Protein AF-A0A939YAP3-F1 (afdb_monomer)

Secondary structure (DSSP, 8-state):
-HHHHHS-EEEE-S---GGGEEE-SS-EEE--GGG-EEEETTHHHHHHHHT---SSSSSS---HHHHHHHHHHHIIIIIGGGT--HHHHHHHHHHHHHHHHHHHHHHHHH-GGG--STHHHHHHHHHHHHHHHT--

Radius of gyration: 15.19 Å; Cα contacts (8 Å, |Δi|>4): 149; chains: 1; bounding box: 38×30×36 Å

Solvent-accessible surface area (backbone atoms only — not comparable to full-atom values): 7744 Å² total; per-residue (Å²): 116,68,65,69,75,69,48,67,67,34,87,34,45,63,57,39,43,62,76,33,46,49,69,80,90,85,53,79,44,83,53,72,63,85,60,42,41,80,36,41,66,56,54,31,60,23,47,40,53,61,63,37,77,43,72,84,90,54,88,26,62,41,51,71,67,53,45,53,47,52,53,52,49,49,36,64,76,45,41,47,80,70,72,48,52,69,67,58,52,53,54,54,40,50,56,46,29,38,48,51,25,47,50,50,34,50,49,28,69,76,39,58,95,74,44,83,68,56,40,62,56,30,45,55,49,29,53,54,48,52,54,58,67,72,78,112

Nearest PDB structures (foldseek):
  2pul-assembly1_A  TM=5.897E-01  e=2.143E-02  Bacillus subtilis
  2pul-assembly1_B  TM=4.852E-01  e=1.912E-02  Bacillus subtilis
  2olc-assembly1_A  TM=4.900E-01  e=2.401E-02  Bacillus subtilis
  2pu8-assembly1_B  TM=4.894E-01  e=3.784E-02  Bacillus subtilis
  2pu8-assembly1_A  TM=4.871E-01  e=5.966E-02  Bacillus subtilis

Structure (mmCIF, N/CA/C/O backbone):
data_AF-A0A939YAP3-F1
#
_entry.id   AF-A0A939YAP3-F1
#
loop_
_atom_site.group_PDB
_atom_site.id
_atom_site.type_symbol
_atom_site.label_atom_id
_atom_site.label_alt_id
_atom_site.label_comp_id
_atom_site.label_asym_id
_atom_site.label_entity_id
_atom_site.label_seq_id
_atom_site.pdbx_PDB_ins_code
_atom_site.Cartn_x
_atom_site.Cartn_y
_atom_site.Cartn_z
_atom_site.occupancy
_atom_site.B_iso_or_equiv
_atom_site.auth_seq_id
_atom_site.auth_comp_id
_atom_site.auth_asym_id
_atom_site.auth_atom_id
_atom_site.pdbx_PDB_model_num
ATOM 1 N N . MET A 1 1 ? 6.814 -3.208 13.058 1.00 57.28 1 MET A N 1
ATOM 2 C CA . MET A 1 1 ? 6.063 -4.485 13.150 1.00 57.28 1 MET A CA 1
ATOM 3 C C . MET A 1 1 ? 4.871 -4.449 14.121 1.00 57.28 1 MET A C 1
ATOM 5 O O . MET A 1 1 ? 3.961 -5.239 13.928 1.00 57.28 1 MET A O 1
ATOM 9 N N . LYS A 1 2 ? 4.806 -3.529 15.106 1.00 79.56 2 LYS A N 1
ATOM 10 C CA . LYS A 1 2 ? 3.622 -3.373 15.983 1.00 79.56 2 LYS A CA 1
ATOM 11 C C . LYS A 1 2 ? 2.346 -2.955 15.230 1.00 79.56 2 LYS A C 1
ATOM 13 O O . LYS A 1 2 ? 1.313 -3.565 15.458 1.00 79.56 2 LYS A O 1
ATOM 18 N N . ILE A 1 3 ? 2.451 -2.008 14.288 1.00 86.19 3 ILE A N 1
ATOM 19 C CA . ILE A 1 3 ? 1.315 -1.505 13.486 1.00 86.19 3 ILE A CA 1
ATOM 20 C C . ILE A 1 3 ? 0.621 -2.638 12.714 1.00 86.19 3 ILE A C 1
ATOM 22 O O . ILE A 1 3 ? -0.590 -2.792 12.787 1.00 86.19 3 ILE A O 1
ATOM 26 N N . TYR A 1 4 ? 1.390 -3.504 12.045 1.00 86.81 4 TYR A N 1
ATOM 27 C CA . TYR A 1 4 ? 0.835 -4.633 11.287 1.00 86.81 4 TYR A CA 1
ATOM 28 C C . TYR A 1 4 ? -0.041 -5.562 12.148 1.00 86.81 4 TYR A C 1
ATOM 30 O O . TYR A 1 4 ? -1.057 -6.067 11.682 1.00 86.81 4 TYR A O 1
ATOM 38 N N . GLY A 1 5 ? 0.341 -5.784 13.411 1.00 89.44 5 GLY A N 1
ATOM 39 C CA . GLY A 1 5 ? -0.410 -6.631 14.340 1.00 89.44 5 GLY A CA 1
ATOM 40 C C . GLY A 1 5 ? -1.591 -5.939 15.027 1.00 89.44 5 GLY A C 1
ATOM 41 O O . GLY A 1 5 ? -2.443 -6.634 15.571 1.00 89.44 5 GLY A O 1
ATOM 42 N N . SER A 1 6 ? -1.647 -4.604 15.026 1.00 91.44 6 SER A N 1
ATOM 43 C CA . SER A 1 6 ? -2.684 -3.834 15.725 1.00 91.44 6 SER A CA 1
ATOM 44 C C . SER A 1 6 ? -3.850 -3.408 14.836 1.00 91.44 6 SER A C 1
ATOM 46 O O . SER A 1 6 ? -4.885 -3.002 15.360 1.00 91.44 6 SER A O 1
ATOM 48 N N . LEU A 1 7 ? -3.699 -3.463 13.511 1.00 94.00 7 LEU A N 1
ATOM 49 C CA . LEU A 1 7 ? -4.753 -3.038 12.594 1.00 94.00 7 LEU A CA 1
ATOM 50 C C . LEU A 1 7 ? -5.885 -4.070 12.466 1.00 94.00 7 LEU A C 1
ATOM 52 O O . LEU A 1 7 ? -5.625 -5.279 12.484 1.00 94.00 7 LEU A O 1
ATOM 56 N N . PRO A 1 8 ? -7.136 -3.613 12.253 1.00 93.38 8 PRO A N 1
ATOM 57 C CA . PRO A 1 8 ? -8.250 -4.489 11.920 1.00 93.38 8 PRO A CA 1
ATOM 58 C C . PRO A 1 8 ? -7.944 -5.360 10.703 1.00 93.38 8 PRO A C 1
ATOM 60 O O . PRO A 1 8 ? -7.338 -4.907 9.726 1.00 93.38 8 PRO A O 1
ATOM 63 N N . ARG A 1 9 ? -8.403 -6.611 10.758 1.00 95.12 9 ARG A N 1
ATOM 64 C CA . ARG A 1 9 ? -8.203 -7.590 9.692 1.00 95.12 9 ARG A CA 1
ATOM 65 C C . ARG A 1 9 ? -9.481 -7.826 8.899 1.00 95.12 9 ARG A C 1
ATOM 67 O O . ARG A 1 9 ? -10.559 -7.936 9.479 1.00 95.12 9 ARG A O 1
ATOM 74 N N . THR A 1 10 ? -9.344 -7.947 7.586 1.00 94.44 10 THR A N 1
ATOM 75 C CA . THR A 1 10 ? -10.431 -8.227 6.639 1.00 94.44 10 THR A CA 1
ATOM 76 C C . THR A 1 10 ? -10.004 -9.308 5.655 1.00 94.44 10 THR A C 1
ATOM 78 O O . THR A 1 10 ? -8.819 -9.625 5.564 1.00 94.44 10 THR A O 1
ATOM 81 N N . LEU A 1 11 ? -10.956 -9.872 4.907 1.00 96.19 11 LEU A N 1
ATOM 82 C CA . LEU A 1 11 ? -10.615 -10.659 3.724 1.00 96.19 11 LEU A CA 1
ATOM 83 C C . LEU A 1 11 ? -9.963 -9.731 2.691 1.00 96.19 11 LEU A C 1
ATOM 85 O O . LEU A 1 11 ? -10.582 -8.765 2.249 1.00 96.19 11 LEU A O 1
ATOM 89 N N . CYS A 1 12 ? -8.718 -10.020 2.341 1.00 96.31 12 CYS A N 1
ATOM 90 C CA . CYS A 1 12 ? -7.888 -9.236 1.439 1.00 96.31 12 CYS A CA 1
ATOM 91 C C . CYS A 1 12 ? -7.410 -10.115 0.282 1.00 96.31 12 CYS A C 1
ATOM 93 O O . CYS A 1 12 ? -7.190 -11.308 0.465 1.00 96.31 12 CYS A O 1
ATOM 95 N N . HIS A 1 13 ? -7.212 -9.505 -0.888 1.00 95.38 13 HIS A N 1
ATOM 96 C CA . HIS A 1 13 ? -6.670 -10.178 -2.073 1.00 95.38 13 HIS A CA 1
ATOM 97 C C . HIS A 1 13 ? -5.203 -10.604 -1.900 1.00 95.38 13 HIS A C 1
ATOM 99 O O . HIS A 1 13 ? -4.784 -11.601 -2.465 1.00 95.38 13 HIS A O 1
ATOM 105 N N . ASP A 1 14 ? -4.431 -9.823 -1.135 1.00 91.44 14 ASP A N 1
ATOM 106 C CA . ASP A 1 14 ? -2.981 -9.961 -0.898 1.00 91.44 14 ASP A CA 1
ATOM 107 C C . ASP A 1 14 ? -2.088 -10.028 -2.147 1.00 91.44 14 ASP A C 1
ATOM 109 O O . ASP A 1 14 ? -0.883 -10.011 -2.023 1.00 91.44 14 ASP A O 1
ATOM 113 N N . ASP A 1 15 ? -2.612 -10.019 -3.363 1.00 92.19 15 ASP A N 1
ATOM 114 C CA . ASP A 1 15 ? -1.794 -9.737 -4.551 1.00 92.19 15 ASP A CA 1
ATOM 115 C C . ASP A 1 15 ? -2.507 -8.778 -5.501 1.00 92.19 15 ASP A C 1
ATOM 117 O O . ASP A 1 15 ? -2.711 -9.037 -6.683 1.00 92.19 15 ASP A O 1
ATOM 121 N N . LEU A 1 16 ? -3.033 -7.681 -4.948 1.00 91.94 16 LEU A N 1
ATOM 122 C CA . LEU A 1 16 ? -3.808 -6.724 -5.734 1.00 91.94 16 LEU A CA 1
ATOM 123 C C . LEU A 1 16 ? -2.876 -5.820 -6.544 1.00 91.94 16 LEU A C 1
ATOM 125 O O . LEU A 1 16 ? -2.611 -4.680 -6.175 1.00 91.94 16 LEU A O 1
ATOM 129 N N . LEU A 1 17 ? -2.378 -6.345 -7.655 1.00 89.06 17 LEU A N 1
ATOM 130 C CA . LEU A 1 17 ? -1.652 -5.601 -8.674 1.00 89.06 17 LEU A CA 1
ATOM 131 C C . LEU A 1 17 ? -2.619 -5.100 -9.761 1.00 89.06 17 LEU A C 1
ATOM 133 O O . LEU A 1 17 ? -3.624 -5.760 -10.018 1.00 89.06 17 LEU A O 1
ATOM 137 N N . PRO A 1 18 ? -2.336 -3.975 -10.450 1.00 86.12 18 PRO A N 1
ATOM 138 C CA . PRO A 1 18 ? -3.194 -3.471 -11.527 1.00 86.12 18 PRO A CA 1
ATOM 139 C C . PRO A 1 18 ? -3.600 -4.508 -12.581 1.00 86.12 18 PRO A C 1
ATOM 141 O O . PRO A 1 18 ? -4.745 -4.507 -13.018 1.00 86.12 18 PRO A O 1
ATOM 144 N N . PHE A 1 19 ? -2.702 -5.424 -12.958 1.00 86.38 19 PHE A N 1
ATOM 145 C CA . PHE A 1 19 ? -3.014 -6.461 -13.946 1.00 86.38 19 PHE A CA 1
ATOM 146 C C . PHE A 1 19 ? -3.972 -7.550 -13.429 1.00 86.38 19 PHE A C 1
ATOM 148 O O . PHE A 1 19 ? -4.572 -8.249 -14.240 1.00 86.38 19 PHE A O 1
ATOM 155 N N . ASN A 1 20 ? -4.153 -7.675 -12.108 1.00 92.19 20 ASN A N 1
ATOM 156 C CA . ASN A 1 20 ? -5.115 -8.593 -11.485 1.00 92.19 20 ASN A CA 1
ATOM 157 C C . ASN A 1 20 ? -6.537 -8.006 -11.453 1.00 92.19 20 ASN A C 1
ATOM 159 O O . ASN A 1 20 ? -7.450 -8.594 -10.873 1.00 92.19 20 ASN A O 1
ATOM 163 N N . VAL A 1 21 ? -6.753 -6.852 -12.096 1.00 91.31 21 VAL A N 1
ATOM 164 C CA . VAL A 1 21 ? -8.067 -6.233 -12.266 1.00 91.31 21 VAL A CA 1
ATOM 165 C C . VAL A 1 21 ? -8.433 -6.210 -13.747 1.00 91.31 21 VAL A C 1
ATOM 167 O O . VAL A 1 21 ? -7.819 -5.513 -14.550 1.00 91.31 21 VAL A O 1
ATOM 170 N N . LEU A 1 22 ? -9.482 -6.947 -14.108 1.00 92.62 22 LEU A N 1
ATOM 171 C CA . LEU A 1 22 ? -10.050 -6.946 -15.453 1.00 92.62 22 LEU A CA 1
ATOM 172 C C . LEU A 1 22 ? -11.159 -5.897 -15.538 1.00 92.62 22 LEU A C 1
ATOM 174 O O . LEU A 1 22 ? -12.081 -5.917 -14.722 1.00 92.62 22 LEU A O 1
ATOM 178 N N . TYR A 1 23 ? -11.082 -5.003 -16.524 1.00 92.19 23 TYR A N 1
ATOM 179 C CA . TYR A 1 23 ? -12.073 -3.954 -16.763 1.00 92.19 23 TYR A CA 1
ATOM 180 C C . TYR A 1 23 ? -12.552 -3.976 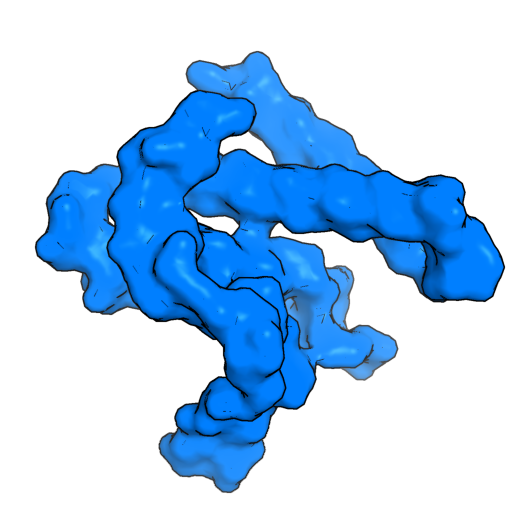-18.215 1.00 92.19 23 TYR A C 1
ATOM 182 O O . TYR A 1 23 ? -11.740 -3.917 -19.136 1.00 92.19 23 TYR A O 1
ATOM 190 N N . ASP A 1 24 ? -13.868 -4.043 -18.417 1.00 94.50 24 ASP A N 1
ATOM 191 C CA . ASP A 1 24 ? -14.501 -4.107 -19.743 1.00 94.50 24 ASP A CA 1
ATOM 192 C C . ASP A 1 24 ? -15.155 -2.784 -20.190 1.00 94.50 24 ASP A C 1
ATOM 194 O O . ASP A 1 24 ? -15.848 -2.745 -21.205 1.00 94.50 24 ASP A O 1
ATOM 198 N N . GLY A 1 25 ? -14.955 -1.693 -19.443 1.00 94.75 25 GLY A N 1
ATOM 199 C CA . GLY A 1 25 ? -15.644 -0.417 -19.674 1.00 94.75 25 GLY A CA 1
ATOM 200 C C . GLY A 1 25 ? -16.915 -0.223 -18.838 1.00 94.75 25 GLY A C 1
ATOM 201 O O . GLY A 1 25 ? -17.431 0.891 -18.778 1.00 94.75 25 GLY A O 1
ATOM 202 N N . VAL A 1 26 ? -17.414 -1.275 -18.182 1.00 95.88 26 VAL A N 1
ATOM 203 C CA . VAL A 1 26 ? -18.642 -1.249 -17.369 1.00 95.88 26 VAL A CA 1
ATOM 204 C C . VAL A 1 26 ? -18.380 -1.765 -15.957 1.00 95.88 26 VAL A C 1
ATOM 206 O O . VAL A 1 26 ? -18.874 -1.196 -14.982 1.00 95.88 26 VAL A O 1
ATOM 209 N N . ARG A 1 27 ? -17.599 -2.838 -15.827 1.00 95.38 27 ARG A N 1
ATOM 210 C CA . ARG A 1 27 ? -17.334 -3.515 -14.560 1.00 95.38 27 ARG A CA 1
ATOM 211 C C . ARG A 1 27 ? -15.854 -3.832 -14.405 1.00 95.38 27 ARG A C 1
ATOM 213 O O . ARG A 1 27 ? -15.201 -4.286 -15.337 1.00 95.38 27 ARG A O 1
ATOM 220 N N . ALA A 1 28 ? -15.362 -3.659 -13.180 1.00 94.31 28 ALA A N 1
ATOM 221 C CA . ALA A 1 28 ? -14.071 -4.176 -12.745 1.00 94.31 28 ALA A CA 1
ATOM 222 C C . ALA A 1 28 ? -14.243 -5.504 -11.981 1.00 94.31 28 ALA A C 1
ATOM 224 O O . ALA A 1 28 ? -15.156 -5.645 -11.158 1.00 94.31 28 ALA A O 1
ATOM 225 N N . VAL A 1 29 ? -13.372 -6.479 -12.245 1.00 95.75 29 VAL A N 1
ATOM 226 C CA . VAL A 1 29 ? -13.331 -7.785 -11.568 1.00 95.75 29 VAL A CA 1
ATOM 227 C C . VAL A 1 29 ? -11.903 -8.085 -11.124 1.00 95.75 29 VAL A C 1
ATOM 229 O O . VAL A 1 29 ? -10.990 -8.051 -11.942 1.00 95.75 29 VAL A O 1
ATOM 232 N N . MET A 1 30 ? -11.723 -8.404 -9.841 1.00 95.62 30 MET A N 1
ATOM 233 C CA . MET A 1 30 ? -10.451 -8.900 -9.306 1.00 95.62 30 MET A CA 1
ATOM 234 C C . MET A 1 30 ? -10.324 -10.403 -9.567 1.00 95.62 30 MET A C 1
ATOM 236 O O . MET A 1 30 ? -11.249 -11.165 -9.258 1.00 95.62 30 MET A O 1
ATOM 240 N N . VAL A 1 31 ? -9.187 -10.816 -10.113 1.00 96.12 31 VAL A N 1
ATOM 241 C CA . VAL A 1 31 ? -8.822 -12.211 -10.390 1.00 96.12 31 VAL A CA 1
ATOM 242 C C . VAL A 1 31 ? -7.529 -12.562 -9.665 1.00 96.12 31 VAL A C 1
ATOM 244 O O . VAL A 1 31 ? -6.842 -11.668 -9.200 1.00 96.12 31 VAL A O 1
ATOM 247 N N . ASP A 1 32 ? -7.183 -13.849 -9.639 1.00 96.12 32 ASP A N 1
ATOM 248 C CA . ASP A 1 32 ? -5.955 -14.350 -9.007 1.00 96.12 32 ASP A CA 1
ATOM 249 C C . ASP A 1 32 ? -5.955 -14.281 -7.466 1.00 96.12 32 ASP A C 1
ATOM 251 O O . ASP A 1 32 ? -5.134 -13.651 -6.807 1.00 96.12 32 ASP A O 1
ATOM 255 N N . TRP A 1 33 ? -6.938 -14.962 -6.867 1.00 96.31 33 TRP A N 1
ATOM 256 C CA . TRP A 1 33 ? -7.164 -14.992 -5.417 1.00 96.31 33 TRP A CA 1
ATOM 257 C C . TRP A 1 33 ? -6.258 -15.983 -4.662 1.00 96.31 33 TRP A C 1
ATOM 259 O O . TRP A 1 33 ? -6.554 -16.316 -3.515 1.00 96.31 33 TRP A O 1
ATOM 269 N N . GLU A 1 34 ? -5.185 -16.501 -5.267 1.00 96.50 34 GLU A N 1
ATOM 270 C CA . GLU A 1 34 ? -4.372 -17.564 -4.654 1.00 96.50 34 GLU A CA 1
ATOM 271 C C . GLU A 1 34 ? -3.633 -17.119 -3.383 1.00 96.50 34 GLU A C 1
ATOM 273 O O . GLU A 1 34 ? -3.410 -17.923 -2.475 1.00 96.50 34 GLU A O 1
ATOM 278 N N . HIS A 1 35 ? -3.330 -15.824 -3.283 1.00 95.00 35 HIS A N 1
ATOM 279 C CA . HIS A 1 35 ? -2.709 -15.213 -2.109 1.00 95.00 35 HIS A CA 1
ATOM 280 C C . HIS A 1 35 ? -3.718 -14.672 -1.088 1.00 95.00 35 HIS A C 1
ATOM 282 O O . HIS A 1 35 ? -3.330 -14.196 -0.022 1.00 95.00 35 HIS A O 1
ATOM 288 N N . ALA A 1 36 ? -5.018 -14.770 -1.363 1.00 96.31 36 ALA A N 1
ATOM 289 C CA . ALA A 1 36 ? -6.030 -14.149 -0.528 1.00 96.31 36 ALA A CA 1
ATOM 290 C C . ALA A 1 36 ? -6.034 -14.670 0.915 1.00 96.31 36 ALA A C 1
ATOM 292 O O . ALA A 1 36 ? -5.850 -15.856 1.194 1.00 96.31 36 ALA A O 1
ATOM 293 N N . GLY A 1 37 ? -6.323 -13.775 1.858 1.00 96.69 37 GLY A N 1
ATOM 294 C CA . GLY A 1 37 ? -6.285 -14.118 3.273 1.00 96.69 37 GLY A CA 1
ATOM 295 C C . GLY A 1 37 ? -6.908 -13.076 4.186 1.00 96.69 37 GLY A C 1
ATOM 296 O O . GLY A 1 37 ? -7.253 -11.968 3.779 1.00 96.69 37 GLY A O 1
ATOM 297 N N . VAL A 1 38 ? -7.048 -13.440 5.463 1.00 97.12 38 VAL A N 1
ATOM 298 C CA . VAL A 1 38 ? -7.467 -12.508 6.516 1.00 97.12 38 VAL A CA 1
ATOM 299 C C . VAL A 1 38 ? -6.245 -11.723 6.986 1.00 97.12 38 VAL A C 1
ATOM 301 O O . VAL A 1 38 ? -5.423 -12.238 7.747 1.00 97.12 38 VAL A O 1
ATOM 304 N N . LEU A 1 39 ? -6.121 -10.481 6.528 1.00 96.00 39 LEU A N 1
ATOM 305 C CA . LEU A 1 39 ? -4.930 -9.635 6.670 1.00 96.00 39 LEU A CA 1
ATOM 306 C C . LEU A 1 39 ? -5.322 -8.228 7.118 1.00 96.00 39 LEU A C 1
ATOM 308 O O . LEU A 1 39 ? -6.505 -7.889 7.048 1.00 96.00 39 LEU A O 1
ATOM 312 N N . PRO A 1 40 ? -4.375 -7.391 7.580 1.00 96.12 40 PRO A N 1
ATOM 313 C CA . PRO A 1 40 ? -4.664 -5.985 7.820 1.00 96.12 40 PRO A CA 1
ATOM 314 C C . PRO A 1 40 ? -5.317 -5.335 6.597 1.00 96.12 40 PRO A C 1
ATOM 316 O O . PRO A 1 40 ? -4.878 -5.524 5.463 1.00 96.12 40 PRO A O 1
ATOM 319 N N . TYR A 1 41 ? -6.365 -4.550 6.830 1.00 95.56 41 TYR A N 1
ATOM 320 C CA . TYR A 1 41 ? -7.196 -4.001 5.756 1.00 95.56 41 TYR A CA 1
ATOM 321 C C . TYR A 1 41 ? -6.436 -3.080 4.779 1.00 95.56 41 TYR A C 1
ATOM 323 O O . TYR A 1 41 ? -6.922 -2.813 3.685 1.00 95.56 41 TYR A O 1
ATOM 331 N N . LEU A 1 42 ? -5.250 -2.584 5.143 1.00 96.50 42 LEU A N 1
ATOM 332 C CA . LEU A 1 42 ? -4.423 -1.734 4.278 1.00 96.50 42 LEU A CA 1
ATOM 333 C C . LEU A 1 42 ? -3.567 -2.514 3.277 1.00 96.50 42 LEU A C 1
ATOM 335 O O . LEU A 1 42 ? -3.133 -1.927 2.289 1.00 96.50 42 LEU A O 1
ATOM 339 N N . THR A 1 43 ? -3.344 -3.814 3.499 1.00 95.50 43 THR A N 1
ATOM 340 C CA . THR A 1 43 ? -2.472 -4.649 2.661 1.00 95.50 43 THR A CA 1
ATOM 341 C C . THR A 1 43 ? -2.778 -4.547 1.159 1.00 95.50 43 THR A C 1
ATOM 343 O O . THR A 1 43 ? -1.875 -4.178 0.407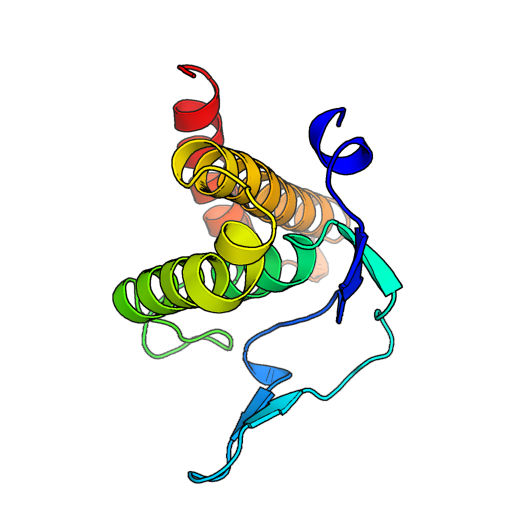 1.00 95.50 43 THR A O 1
ATOM 346 N N . PRO A 1 44 ? -4.019 -4.786 0.680 1.00 94.44 44 PRO A N 1
ATOM 347 C CA . PRO A 1 44 ? -4.294 -4.747 -0.756 1.00 94.44 44 PRO A CA 1
ATOM 348 C C . PRO A 1 44 ? -4.140 -3.341 -1.349 1.00 94.44 44 PRO A C 1
ATOM 350 O O . PRO A 1 44 ? -3.629 -3.207 -2.456 1.00 94.44 44 PRO A O 1
ATOM 353 N N . LEU A 1 45 ? -4.530 -2.287 -0.618 1.00 95.19 45 LEU A N 1
ATOM 354 C CA . LEU A 1 45 ? -4.390 -0.909 -1.095 1.00 95.19 45 LEU A CA 1
ATOM 355 C C . LEU A 1 45 ? -2.917 -0.513 -1.232 1.00 95.19 45 LEU A C 1
ATOM 357 O O . LEU A 1 45 ? -2.541 0.088 -2.236 1.00 95.19 45 LEU A O 1
ATOM 361 N N . ALA A 1 46 ? -2.091 -0.844 -0.236 1.00 95.38 46 ALA A N 1
ATOM 362 C CA . ALA A 1 46 ? -0.669 -0.526 -0.243 1.00 95.38 46 ALA A CA 1
ATOM 363 C C . ALA A 1 46 ? 0.050 -1.185 -1.423 1.00 95.38 46 ALA A C 1
ATOM 365 O O . ALA A 1 46 ? 0.766 -0.499 -2.154 1.00 95.38 46 ALA A O 1
ATOM 366 N N . ARG A 1 47 ? -0.205 -2.478 -1.657 1.00 92.69 47 ARG A N 1
ATOM 367 C CA . ARG A 1 47 ? 0.335 -3.209 -2.808 1.00 92.69 47 ARG A CA 1
ATOM 368 C C . ARG A 1 47 ? -0.123 -2.582 -4.126 1.00 92.69 47 ARG A C 1
ATOM 370 O O . ARG A 1 47 ? 0.713 -2.234 -4.959 1.00 92.69 47 ARG A O 1
ATOM 377 N N . PHE A 1 48 ? -1.418 -2.302 -4.265 1.00 91.56 48 PHE A N 1
ATOM 378 C CA . PHE A 1 48 ? -1.992 -1.712 -5.478 1.00 91.56 48 PHE A CA 1
ATOM 379 C C . PHE A 1 48 ? -1.314 -0.402 -5.904 1.00 91.56 48 PHE A C 1
ATOM 381 O O . PHE A 1 48 ? -1.043 -0.199 -7.086 1.00 91.56 48 PHE A O 1
ATOM 388 N N . ILE A 1 49 ? -0.965 0.470 -4.952 1.00 92.06 49 ILE A N 1
ATOM 389 C CA . ILE A 1 49 ? -0.348 1.774 -5.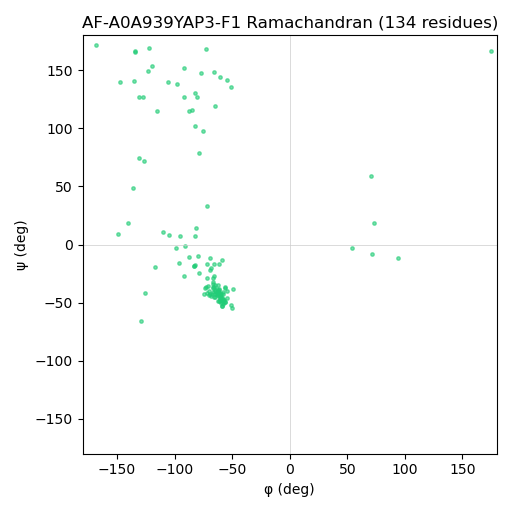251 1.00 92.06 49 ILE A CA 1
ATOM 390 C C . ILE A 1 49 ? 1.189 1.755 -5.266 1.00 92.06 49 ILE A C 1
ATOM 392 O O . ILE A 1 49 ? 1.799 2.583 -5.954 1.00 92.06 49 ILE A O 1
ATOM 396 N N . ALA A 1 50 ? 1.836 0.841 -4.532 1.00 91.19 50 ALA A N 1
ATOM 397 C CA . ALA A 1 50 ? 3.296 0.783 -4.407 1.00 91.19 50 ALA A CA 1
ATOM 398 C C . ALA A 1 50 ? 3.982 0.443 -5.741 1.00 91.19 50 ALA A C 1
ATOM 400 O O . ALA A 1 50 ? 5.036 1.001 -6.072 1.00 91.19 50 ALA A O 1
ATOM 401 N N . HIS A 1 51 ? 3.367 -0.428 -6.538 1.00 86.44 51 HIS A N 1
ATOM 402 C CA . HIS A 1 51 ? 3.945 -0.925 -7.789 1.00 86.44 51 HIS A CA 1
ATOM 403 C C . HIS A 1 51 ? 3.814 0.031 -8.967 1.00 86.44 51 HIS A C 1
ATOM 405 O O . HIS A 1 51 ? 4.477 -0.154 -9.987 1.00 86.44 51 HIS A O 1
ATOM 411 N N . CYS A 1 52 ? 3.031 1.095 -8.814 1.00 82.31 52 CYS A N 1
ATOM 412 C CA . CYS A 1 52 ? 2.736 1.999 -9.910 1.00 82.31 52 CYS A CA 1
ATOM 413 C C . CYS A 1 52 ? 3.796 3.095 -10.027 1.00 82.31 52 CYS A C 1
ATOM 415 O O . CYS A 1 52 ? 4.020 3.930 -9.135 1.00 82.31 52 CYS A O 1
ATOM 417 N N . PHE A 1 53 ? 4.514 3.060 -11.138 1.00 74.25 53 PHE A N 1
ATOM 418 C CA . PHE A 1 53 ? 5.832 3.667 -11.267 1.00 74.25 53 PHE A CA 1
ATOM 419 C C . PHE A 1 53 ? 5.912 4.796 -12.298 1.00 74.25 53 PHE A C 1
ATOM 421 O O . PHE A 1 53 ? 6.818 5.628 -12.202 1.00 74.25 53 PHE A O 1
ATOM 428 N N . GLY A 1 54 ? 4.958 4.862 -13.220 1.00 65.62 54 GLY A N 1
ATOM 429 C CA . GLY A 1 54 ? 4.899 5.880 -14.255 1.00 65.62 54 GLY A CA 1
ATOM 430 C C . GLY A 1 54 ? 3.756 5.618 -15.236 1.00 65.62 54 GLY A C 1
ATOM 431 O O . GLY A 1 54 ? 3.169 4.535 -15.210 1.00 65.62 54 GLY A O 1
ATOM 432 N N . PRO A 1 55 ? 3.416 6.611 -16.072 1.00 59.34 55 PRO A N 1
ATOM 433 C CA . PRO A 1 55 ? 2.110 6.633 -16.703 1.00 59.34 55 PRO A CA 1
ATOM 434 C C . PRO A 1 55 ? 1.959 5.783 -17.972 1.00 59.34 55 PRO A C 1
ATOM 436 O O . PRO A 1 55 ? 0.813 5.513 -18.281 1.00 59.34 55 PRO A O 1
ATOM 439 N N . TYR A 1 56 ? 2.995 5.333 -18.707 1.00 51.41 56 TYR A N 1
ATOM 440 C CA . TYR A 1 56 ? 2.710 4.747 -20.042 1.00 51.41 56 TYR A CA 1
ATOM 441 C C . TYR A 1 56 ? 3.601 3.636 -20.635 1.00 51.41 56 TYR A C 1
ATOM 443 O O . TYR A 1 56 ? 3.353 3.244 -21.768 1.00 51.41 56 TYR A O 1
ATOM 451 N N . GLU A 1 57 ? 4.552 3.024 -19.922 1.00 48.91 57 GLU A N 1
ATOM 452 C CA . GLU A 1 57 ? 5.349 1.904 -20.496 1.00 48.91 57 GLU A CA 1
ATOM 453 C C . GLU A 1 57 ? 5.620 0.761 -19.500 1.00 48.91 57 GLU A C 1
ATOM 455 O O . GLU A 1 57 ? 6.521 -0.060 -19.676 1.00 48.91 57 GLU A O 1
ATOM 460 N N . GLU A 1 58 ? 4.842 0.691 -18.419 1.00 63.84 58 GLU A N 1
ATOM 461 C CA . GLU A 1 58 ? 5.063 -0.264 -17.334 1.00 63.84 58 GLU A CA 1
ATOM 462 C C . GLU A 1 58 ? 3.864 -1.192 -17.147 1.00 63.84 58 GLU A C 1
ATOM 464 O O . GLU A 1 58 ? 2.732 -0.818 -17.413 1.00 63.84 58 GLU A O 1
ATOM 469 N N . LEU A 1 59 ? 4.099 -2.398 -16.619 1.00 65.69 59 LEU A N 1
ATOM 470 C CA . LEU A 1 59 ? 3.029 -3.346 -16.260 1.00 65.69 59 LEU A CA 1
ATOM 471 C C . LEU A 1 59 ? 2.032 -2.785 -15.221 1.00 65.69 59 LEU A C 1
ATOM 473 O O . LEU A 1 59 ? 0.974 -3.369 -15.013 1.00 65.69 59 LEU A O 1
ATOM 477 N N . PHE A 1 60 ? 2.372 -1.671 -14.565 1.00 77.88 60 PHE A N 1
ATOM 478 C CA . PHE A 1 60 ? 1.648 -1.079 -13.442 1.00 77.88 60 PHE A CA 1
ATOM 479 C C . PHE A 1 60 ? 1.431 0.422 -13.670 1.00 77.88 60 PHE A C 1
ATOM 481 O O . PHE A 1 60 ? 2.131 1.269 -13.105 1.00 77.88 60 PHE A O 1
ATOM 488 N N . VAL A 1 61 ? 0.496 0.753 -14.557 1.00 76.69 61 VAL A N 1
ATOM 489 C CA . VAL A 1 61 ? 0.174 2.142 -14.900 1.00 76.69 61 VAL A CA 1
ATOM 490 C C . VAL A 1 61 ? -0.832 2.717 -13.904 1.00 76.69 61 VAL A C 1
ATOM 492 O O . VAL A 1 61 ? -1.974 2.276 -13.853 1.00 76.69 61 VAL A O 1
ATOM 495 N N . MET A 1 62 ? -0.411 3.737 -13.153 1.00 84.12 62 MET A N 1
ATOM 496 C CA . MET A 1 62 ? -1.296 4.687 -12.465 1.00 84.12 62 MET A CA 1
ATOM 497 C C . MET A 1 62 ? -0.615 6.056 -12.422 1.00 84.12 62 MET A C 1
ATOM 499 O O . MET A 1 62 ? 0.592 6.143 -12.159 1.00 84.12 62 MET A O 1
ATOM 503 N N . THR A 1 63 ? -1.386 7.119 -12.638 1.00 87.06 63 THR A N 1
ATOM 504 C CA . THR A 1 63 ? -0.954 8.493 -12.356 1.00 87.06 63 THR A CA 1
ATOM 505 C C . THR A 1 63 ? -0.916 8.745 -10.843 1.00 87.06 63 THR A C 1
ATOM 507 O O . THR A 1 63 ? -1.396 7.933 -10.048 1.00 87.06 63 THR A O 1
ATOM 510 N N . GLU A 1 64 ? -0.326 9.860 -10.407 1.00 87.00 64 GLU A N 1
ATOM 511 C CA . GLU A 1 64 ? -0.425 10.246 -8.991 1.00 87.00 64 GLU A CA 1
ATOM 512 C C . GLU A 1 64 ? -1.870 10.606 -8.608 1.00 87.00 64 GLU A C 1
ATOM 514 O O . GLU A 1 64 ? -2.303 10.245 -7.516 1.00 87.00 64 GLU A O 1
ATOM 519 N N . ASP A 1 65 ? -2.647 11.189 -9.526 1.00 91.12 65 ASP A N 1
ATOM 520 C CA . ASP A 1 65 ? -4.069 11.480 -9.306 1.00 91.12 65 ASP A CA 1
ATOM 521 C C . ASP A 1 65 ? -4.882 10.195 -9.085 1.00 91.12 65 ASP A C 1
ATOM 523 O O . ASP A 1 65 ? -5.715 10.144 -8.181 1.00 91.12 65 ASP A O 1
ATOM 527 N N . ASP A 1 66 ? -4.590 9.120 -9.826 1.00 90.38 66 ASP A N 1
ATOM 528 C CA . ASP A 1 66 ? -5.236 7.813 -9.627 1.00 90.38 66 ASP A CA 1
ATOM 529 C C . ASP A 1 66 ? -4.921 7.226 -8.245 1.00 90.38 66 ASP A C 1
ATOM 531 O O . ASP A 1 66 ? -5.780 6.621 -7.597 1.00 90.38 66 ASP A O 1
ATOM 535 N N . LYS A 1 67 ? -3.683 7.399 -7.766 1.00 91.44 67 LYS A N 1
ATOM 536 C CA . LYS A 1 67 ? -3.282 6.930 -6.433 1.00 91.44 67 LYS A CA 1
ATOM 537 C C . LYS A 1 67 ? -3.972 7.729 -5.339 1.00 91.44 67 LYS A C 1
ATOM 539 O O . LYS A 1 67 ? -4.449 7.132 -4.377 1.00 91.44 67 LYS A O 1
ATOM 544 N N . GLU A 1 68 ? -4.033 9.051 -5.468 1.00 94.38 68 GLU A N 1
ATOM 545 C CA . GLU A 1 68 ? -4.743 9.901 -4.510 1.00 94.38 68 GLU A CA 1
ATOM 546 C C . GLU A 1 68 ? -6.245 9.611 -4.514 1.00 94.38 68 GLU A C 1
ATOM 548 O O . GLU A 1 68 ? -6.851 9.491 -3.446 1.00 94.38 68 GLU A O 1
ATOM 553 N N . PHE A 1 69 ? -6.832 9.379 -5.690 1.00 94.94 69 PHE A N 1
ATOM 554 C CA . PHE A 1 69 ? -8.206 8.909 -5.806 1.00 94.94 69 PHE A CA 1
ATOM 555 C C . PHE A 1 69 ? -8.408 7.579 -5.070 1.00 94.94 69 PHE A C 1
ATOM 557 O O . PHE A 1 69 ? -9.323 7.476 -4.254 1.00 94.94 69 PHE A O 1
ATOM 564 N N . ALA A 1 70 ? -7.546 6.581 -5.295 1.00 94.06 70 ALA A N 1
ATOM 565 C CA . ALA A 1 70 ? -7.653 5.277 -4.642 1.00 94.06 70 ALA A CA 1
ATOM 566 C C . ALA A 1 70 ? -7.572 5.391 -3.110 1.00 94.06 70 ALA A C 1
ATOM 568 O O . ALA A 1 70 ? -8.397 4.808 -2.404 1.00 94.06 70 ALA A O 1
ATOM 569 N N . LYS A 1 71 ? -6.628 6.189 -2.589 1.00 96.69 71 LYS A N 1
ATOM 570 C CA . LYS A 1 71 ? -6.492 6.458 -1.147 1.00 96.69 71 LYS A CA 1
ATOM 571 C C . LYS A 1 71 ? -7.750 7.099 -0.572 1.00 96.69 71 LYS A C 1
ATOM 573 O O . LYS A 1 71 ? -8.278 6.637 0.438 1.00 96.69 71 LYS A O 1
ATOM 578 N N . GLU A 1 72 ? -8.232 8.159 -1.213 1.00 97.62 72 GLU A N 1
ATOM 579 C CA . GLU A 1 72 ? -9.365 8.938 -0.724 1.00 97.62 72 GLU A CA 1
ATOM 580 C C . GLU A 1 72 ? -10.679 8.155 -0.821 1.00 97.62 72 GLU A C 1
ATOM 582 O O . GLU A 1 72 ? -11.495 8.197 0.103 1.00 97.62 72 GLU A O 1
ATOM 587 N N . TYR A 1 73 ? -10.872 7.404 -1.906 1.00 96.75 73 TYR A N 1
ATOM 588 C CA . TYR A 1 73 ? -12.020 6.523 -2.077 1.00 96.75 73 TYR A CA 1
ATOM 589 C C . TYR A 1 73 ? -12.031 5.437 -1.001 1.00 96.75 73 TYR A C 1
ATOM 591 O O . TYR A 1 73 ? -13.042 5.262 -0.324 1.00 96.75 73 TYR A O 1
ATOM 599 N N . TYR A 1 74 ? -10.902 4.758 -0.784 1.00 96.44 74 TYR A N 1
ATOM 600 C CA . TYR A 1 74 ? -10.797 3.703 0.222 1.00 96.44 74 TYR A CA 1
ATOM 601 C C . TYR A 1 74 ? -11.023 4.235 1.643 1.00 96.44 74 TYR A C 1
ATOM 603 O O . TYR A 1 74 ? -11.745 3.625 2.435 1.00 96.44 74 TYR A O 1
ATOM 611 N N . TYR A 1 75 ? -10.476 5.414 1.956 1.00 97.88 75 TYR A N 1
ATOM 612 C CA . TYR A 1 75 ? -10.734 6.079 3.229 1.00 97.88 75 TYR A CA 1
ATOM 613 C C . TYR A 1 75 ? -12.229 6.360 3.425 1.00 97.88 75 TYR A C 1
ATOM 615 O O . TYR A 1 75 ? -12.806 5.951 4.432 1.00 97.88 75 TYR A O 1
ATOM 623 N N . LYS A 1 76 ? -12.872 7.019 2.454 1.00 97.50 76 LYS A N 1
ATOM 6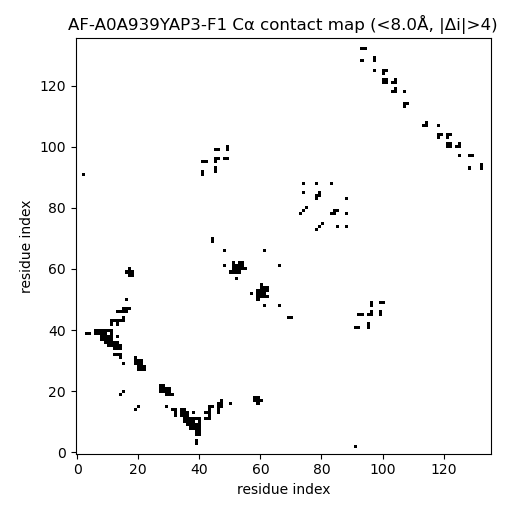24 C CA . LYS A 1 76 ? -14.288 7.403 2.538 1.00 97.50 76 LYS A CA 1
ATOM 625 C C . LYS A 1 76 ? -15.232 6.206 2.570 1.00 97.50 76 LYS A C 1
ATOM 627 O O . LYS A 1 76 ? -16.186 6.227 3.336 1.00 97.50 76 LYS A O 1
ATOM 632 N N . ALA A 1 77 ? -14.982 5.198 1.738 1.00 94.44 77 ALA A N 1
ATOM 633 C CA . ALA A 1 77 ? -15.863 4.046 1.587 1.00 94.44 77 ALA A CA 1
ATOM 634 C C . ALA A 1 77 ? -15.701 3.014 2.712 1.00 94.44 77 ALA A C 1
ATOM 636 O O . ALA A 1 77 ? -16.626 2.245 2.966 1.00 94.44 77 ALA A O 1
ATOM 637 N N . PHE A 1 78 ? -14.536 2.970 3.370 1.00 92.75 78 PHE A N 1
ATOM 638 C CA . PHE A 1 78 ? -14.238 1.945 4.365 1.00 92.75 78 PHE A CA 1
ATOM 639 C C . PHE A 1 78 ? -13.721 2.513 5.687 1.00 92.75 78 PHE A C 1
ATOM 641 O O . PHE A 1 78 ? -14.391 2.377 6.709 1.00 92.75 78 PHE A O 1
ATOM 648 N N . ALA A 1 79 ? -12.538 3.131 5.699 1.00 95.19 79 ALA A N 1
ATOM 649 C CA . ALA A 1 79 ? -11.845 3.452 6.952 1.00 95.19 79 ALA A CA 1
ATOM 650 C C . ALA A 1 79 ? -12.630 4.449 7.825 1.00 95.19 79 ALA A C 1
ATOM 652 O O . ALA A 1 79 ? -12.774 4.241 9.032 1.00 95.19 79 ALA A O 1
ATOM 653 N N . LYS A 1 80 ? -13.217 5.478 7.203 1.00 96.69 80 LYS A N 1
ATOM 654 C CA . LYS A 1 80 ? -14.036 6.490 7.879 1.00 96.69 80 LYS A CA 1
ATOM 655 C C . LYS A 1 80 ? -15.262 5.878 8.561 1.00 96.69 80 LYS A C 1
ATOM 657 O O . LYS A 1 80 ? -15.542 6.196 9.713 1.00 96.69 80 LYS A O 1
ATOM 662 N N . GLU A 1 81 ? -15.952 4.958 7.890 1.00 94.56 81 GLU A N 1
ATOM 663 C CA . GLU A 1 81 ? -17.124 4.251 8.434 1.00 94.56 81 GLU A CA 1
ATOM 664 C C . GLU A 1 81 ? -16.769 3.337 9.619 1.00 94.56 81 GLU A C 1
ATOM 666 O O . GLU A 1 81 ? -17.638 2.925 10.387 1.00 94.56 81 GLU A O 1
ATOM 671 N N . LYS A 1 82 ? -15.483 3.013 9.794 1.00 93.38 82 LYS A N 1
ATOM 672 C CA . LYS A 1 82 ? -14.961 2.272 10.951 1.00 93.38 82 LYS A CA 1
ATOM 673 C C . LYS A 1 82 ? -14.415 3.176 12.057 1.00 93.38 82 LYS A C 1
ATOM 675 O O . LYS A 1 82 ? -13.852 2.661 13.018 1.00 93.38 82 LYS A O 1
ATOM 680 N N . GLY A 1 83 ? -14.597 4.493 11.946 1.00 95.50 83 GLY A N 1
ATOM 681 C CA . GLY A 1 83 ? -14.140 5.465 12.941 1.00 95.50 83 GLY A CA 1
ATOM 682 C C . GLY A 1 83 ? -12.625 5.678 12.955 1.00 95.50 83 GLY A C 1
ATOM 683 O O . GLY A 1 83 ? -12.096 6.159 13.951 1.00 95.50 83 GLY A O 1
ATOM 684 N N . ILE A 1 84 ? -11.925 5.303 11.880 1.00 96.06 84 ILE A N 1
ATOM 685 C CA . ILE A 1 84 ? -10.482 5.520 11.742 1.00 96.06 84 ILE A CA 1
ATOM 686 C C . ILE A 1 84 ? -10.256 6.967 11.300 1.00 96.06 84 ILE A C 1
ATOM 688 O O . ILE A 1 84 ? -10.844 7.407 10.310 1.00 96.06 84 ILE A O 1
ATOM 692 N N . ASP A 1 85 ? -9.409 7.701 12.025 1.00 97.00 85 ASP A N 1
ATOM 693 C CA . ASP A 1 85 ? -9.044 9.069 11.661 1.00 97.00 85 ASP A CA 1
ATOM 694 C C . ASP A 1 85 ? -8.253 9.109 10.343 1.00 97.00 85 ASP A C 1
ATOM 696 O O . ASP A 1 85 ? -7.498 8.192 10.009 1.00 97.00 85 ASP A O 1
ATOM 700 N N . ARG A 1 86 ? -8.412 10.193 9.575 1.00 97.31 86 ARG A N 1
ATOM 701 C CA . ARG A 1 86 ? -7.751 10.330 8.272 1.00 97.31 86 ARG A CA 1
ATOM 702 C C . ARG A 1 86 ? -6.231 10.387 8.397 1.00 97.31 86 ARG A C 1
ATOM 704 O O . ARG A 1 86 ? -5.546 9.829 7.542 1.00 97.31 86 ARG A O 1
ATOM 711 N N . ALA A 1 87 ? -5.700 11.073 9.407 1.00 96.06 87 ALA A N 1
ATOM 712 C CA . ALA A 1 87 ? -4.261 11.174 9.612 1.00 96.06 87 ALA A CA 1
ATOM 713 C C . ALA A 1 87 ? -3.679 9.820 10.032 1.00 96.06 87 ALA A C 1
ATOM 715 O O . ALA A 1 87 ? -2.667 9.404 9.471 1.00 96.06 87 ALA A O 1
ATOM 716 N N . ASP A 1 88 ? -4.363 9.097 10.925 1.00 95.31 88 ASP A N 1
ATOM 717 C CA . ASP A 1 88 ? -3.981 7.732 11.302 1.00 95.31 88 ASP A CA 1
ATOM 718 C C . ASP A 1 88 ? -4.003 6.782 10.096 1.00 95.31 88 ASP A C 1
ATOM 720 O O . ASP A 1 88 ? -3.033 6.064 9.862 1.00 95.31 88 ASP A O 1
ATOM 724 N N . PH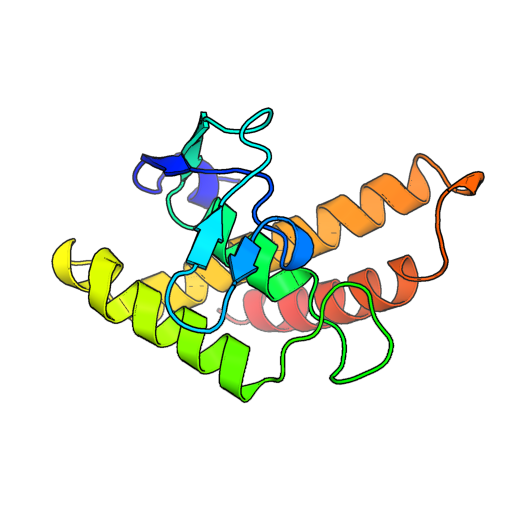E A 1 89 ? -5.062 6.827 9.280 1.00 97.19 89 PHE A N 1
ATOM 725 C CA . PHE A 1 89 ? -5.171 6.035 8.052 1.00 97.19 89 PHE A CA 1
ATOM 726 C C . PHE A 1 89 ? -4.002 6.290 7.094 1.00 97.19 89 PHE A C 1
ATOM 728 O O . PHE A 1 89 ? -3.394 5.341 6.602 1.00 97.19 89 PHE A O 1
ATOM 735 N N . LEU A 1 90 ? -3.685 7.560 6.820 1.00 96.62 90 LEU A N 1
ATOM 736 C CA . LEU A 1 90 ? -2.617 7.918 5.886 1.00 96.62 90 LEU A CA 1
ATOM 737 C C . LEU A 1 90 ? -1.237 7.531 6.422 1.00 96.62 90 LEU A C 1
ATOM 739 O O . LEU A 1 90 ? -0.442 6.969 5.670 1.00 96.62 90 LEU A O 1
ATOM 743 N N . ARG A 1 91 ? -0.978 7.770 7.713 1.00 95.38 91 ARG A N 1
ATOM 744 C CA . ARG A 1 91 ? 0.255 7.337 8.380 1.00 95.38 91 ARG A CA 1
ATOM 745 C C . ARG A 1 91 ? 0.422 5.824 8.279 1.00 95.38 91 ARG A C 1
ATOM 747 O O . ARG A 1 91 ? 1.468 5.328 7.864 1.00 95.38 91 ARG A O 1
ATOM 754 N N . ASP A 1 92 ? -0.609 5.075 8.657 1.00 96.06 92 ASP A N 1
ATOM 755 C CA . ASP A 1 92 ? -0.541 3.617 8.673 1.00 96.06 92 ASP A CA 1
ATOM 756 C C . ASP A 1 92 ? -0.408 3.065 7.247 1.00 96.06 92 ASP A C 1
ATOM 758 O O . ASP A 1 92 ? 0.355 2.127 7.021 1.00 96.06 92 ASP A O 1
ATOM 762 N N . LEU A 1 93 ? -1.059 3.688 6.260 1.00 96.94 93 LEU A N 1
ATOM 763 C CA . LEU A 1 93 ? -0.887 3.336 4.853 1.00 96.94 93 LEU A CA 1
ATOM 764 C C . LEU A 1 93 ? 0.554 3.570 4.382 1.00 96.94 93 LEU A C 1
ATOM 766 O O . LEU A 1 93 ? 1.107 2.706 3.703 1.00 96.94 93 LEU A O 1
ATOM 770 N N . ASP A 1 94 ? 1.195 4.671 4.776 1.00 96.19 94 ASP A N 1
ATOM 771 C CA . ASP A 1 94 ? 2.603 4.918 4.454 1.00 96.19 94 ASP A CA 1
ATOM 772 C C . ASP A 1 94 ? 3.531 3.846 5.044 1.00 96.19 94 ASP A C 1
ATOM 774 O O . ASP A 1 94 ? 4.455 3.392 4.364 1.00 96.19 94 ASP A O 1
ATOM 778 N N . PHE A 1 95 ? 3.263 3.354 6.258 1.00 96.00 95 PHE A N 1
ATOM 779 C CA . PHE A 1 95 ? 4.010 2.216 6.807 1.00 96.00 95 PHE A CA 1
ATOM 780 C C . PHE A 1 95 ? 3.850 0.943 5.967 1.00 96.00 95 PHE A C 1
ATOM 782 O O . PHE A 1 95 ? 4.826 0.209 5.783 1.00 96.00 95 PHE A O 1
ATOM 789 N N . PHE A 1 96 ? 2.654 0.674 5.441 1.00 96.25 96 PHE A N 1
ATOM 790 C CA . PHE A 1 96 ? 2.412 -0.488 4.584 1.00 96.25 96 PHE A CA 1
ATOM 791 C C . PHE A 1 96 ? 3.056 -0.329 3.201 1.00 96.25 96 PHE A C 1
ATOM 793 O O . PHE A 1 96 ? 3.701 -1.256 2.724 1.00 96.25 96 PHE A O 1
ATOM 800 N N . ILE A 1 97 ? 2.985 0.854 2.584 1.00 95.69 97 ILE A N 1
ATOM 801 C CA . ILE A 1 97 ? 3.691 1.140 1.324 1.00 95.69 97 ILE A CA 1
ATOM 802 C C . ILE A 1 97 ? 5.209 0.996 1.513 1.00 95.69 97 ILE A C 1
ATOM 804 O O . ILE A 1 97 ? 5.907 0.452 0.655 1.00 95.69 97 ILE A O 1
ATOM 808 N N . PHE A 1 98 ? 5.742 1.479 2.638 1.00 95.69 98 PHE A N 1
ATOM 809 C CA . PHE A 1 98 ? 7.157 1.327 2.961 1.00 95.69 98 PHE A CA 1
ATOM 810 C C . PHE A 1 98 ? 7.553 -0.147 3.080 1.00 95.69 98 PHE A C 1
ATOM 812 O O . PHE A 1 98 ? 8.595 -0.544 2.554 1.00 95.69 98 PHE A O 1
ATOM 819 N N . TYR A 1 99 ? 6.712 -0.953 3.733 1.00 94.19 99 TYR A N 1
ATOM 820 C CA . TYR A 1 99 ? 6.898 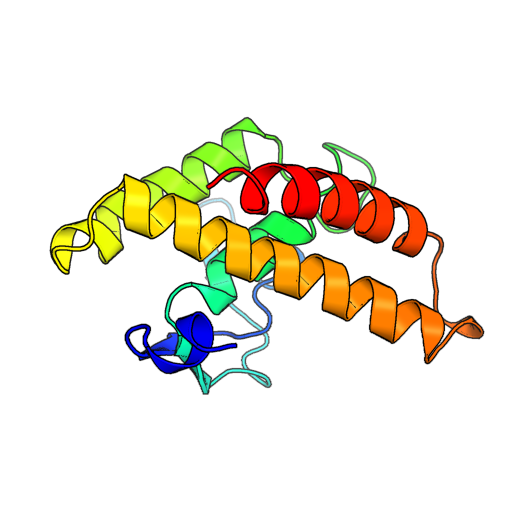-2.396 3.812 1.00 94.19 99 TYR A CA 1
ATOM 821 C C . TYR A 1 99 ? 6.963 -3.042 2.420 1.00 94.19 99 TYR A C 1
ATOM 823 O O . TYR A 1 99 ? 7.932 -3.754 2.159 1.00 94.19 99 TYR A O 1
ATOM 831 N N . GLU A 1 100 ? 6.036 -2.717 1.509 1.00 93.62 100 GLU A N 1
ATOM 832 C CA . GLU A 1 100 ? 6.071 -3.210 0.121 1.00 93.62 100 GLU A CA 1
ATOM 833 C C . GLU A 1 100 ? 7.404 -2.855 -0.552 1.00 93.62 100 GLU A C 1
ATOM 835 O O . GLU A 1 100 ? 8.105 -3.716 -1.078 1.00 93.62 100 GLU A O 1
ATOM 840 N N . TYR A 1 101 ? 7.849 -1.595 -0.485 1.00 94.25 101 TYR A N 1
ATOM 841 C CA . TYR A 1 101 ? 9.131 -1.221 -1.093 1.00 94.25 101 TYR A CA 1
ATOM 842 C C . TYR A 1 101 ? 10.313 -2.024 -0.536 1.00 94.25 101 TYR A C 1
ATOM 844 O O . TYR A 1 101 ? 11.196 -2.427 -1.297 1.00 94.25 101 TYR A O 1
ATOM 852 N N . CYS A 1 102 ? 10.336 -2.268 0.774 1.00 94.56 102 CYS A N 1
ATOM 853 C CA . CYS A 1 102 ? 11.368 -3.072 1.423 1.00 94.56 102 CYS A CA 1
ATOM 854 C C . CYS A 1 102 ? 11.322 -4.543 0.994 1.00 94.56 102 CYS A C 1
ATOM 856 O O . CYS A 1 102 ? 12.380 -5.128 0.751 1.00 94.56 102 CYS A O 1
ATOM 858 N N . GLU A 1 103 ? 10.133 -5.130 0.864 1.00 92.25 103 GLU A N 1
ATOM 859 C CA . GLU A 1 103 ? 9.951 -6.503 0.392 1.00 92.25 103 GLU A CA 1
ATOM 860 C C . GLU A 1 103 ? 10.557 -6.690 -1.002 1.00 92.25 103 GLU A C 1
ATOM 862 O O . GLU A 1 103 ? 11.378 -7.585 -1.210 1.00 92.25 103 GLU A O 1
ATOM 867 N N . TRP A 1 104 ? 10.268 -5.786 -1.936 1.00 89.06 104 TRP A N 1
ATOM 868 C CA . TRP A 1 104 ? 10.777 -5.892 -3.305 1.00 89.06 104 TRP A CA 1
ATOM 869 C C . TRP A 1 104 ? 12.273 -5.598 -3.431 1.00 89.06 104 TRP A C 1
ATOM 871 O O . TRP A 1 104 ? 12.951 -6.181 -4.282 1.00 89.06 104 TRP A O 1
ATOM 881 N N . VAL A 1 105 ? 12.828 -4.753 -2.557 1.00 92.69 105 VAL A N 1
ATOM 882 C CA . VAL A 1 105 ? 14.287 -4.617 -2.423 1.00 92.69 105 VAL A CA 1
ATOM 883 C C . VAL A 1 105 ? 14.897 -5.918 -1.898 1.00 92.69 105 VAL A C 1
ATOM 885 O O . VAL A 1 105 ? 15.908 -6.372 -2.434 1.00 92.69 105 VAL A O 1
ATOM 888 N N . MET A 1 106 ? 14.300 -6.538 -0.879 1.00 93.94 106 MET A N 1
ATOM 889 C CA . MET A 1 106 ? 14.775 -7.806 -0.322 1.00 93.94 106 MET A CA 1
ATOM 890 C C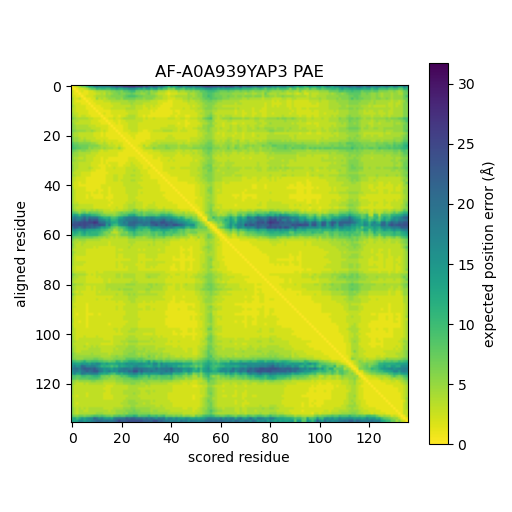 . MET A 1 106 ? 14.732 -8.924 -1.368 1.00 93.94 106 MET A C 1
ATOM 892 O O . MET A 1 106 ? 15.747 -9.589 -1.579 1.00 93.94 106 MET A O 1
ATOM 896 N N . LEU A 1 107 ? 13.615 -9.081 -2.083 1.00 90.50 107 LEU A N 1
ATOM 897 C CA . LEU A 1 107 ? 13.456 -10.091 -3.132 1.00 90.50 107 LEU A CA 1
ATOM 898 C C . LEU A 1 107 ? 14.483 -9.916 -4.252 1.00 90.50 107 LEU A C 1
ATOM 900 O O . LEU A 1 107 ? 15.096 -10.895 -4.672 1.00 90.50 107 LEU A O 1
ATOM 904 N N . ALA A 1 108 ? 14.742 -8.680 -4.686 1.00 89.38 108 ALA A N 1
ATOM 905 C CA . ALA A 1 108 ? 15.756 -8.409 -5.700 1.00 89.38 108 ALA A CA 1
ATOM 906 C C . ALA A 1 108 ? 17.182 -8.752 -5.238 1.00 89.38 108 ALA A C 1
ATOM 908 O O . ALA A 1 108 ? 17.989 -9.206 -6.045 1.00 89.38 108 ALA A O 1
ATOM 909 N N . ASN A 1 109 ? 17.498 -8.561 -3.952 1.00 89.62 109 ASN A N 1
ATOM 910 C CA . ASN A 1 109 ? 18.788 -8.976 -3.391 1.00 89.62 109 ASN A CA 1
ATOM 911 C C . ASN A 1 109 ? 18.886 -10.499 -3.237 1.00 89.62 109 ASN A C 1
ATOM 913 O O . ASN A 1 109 ? 19.953 -11.069 -3.447 1.00 89.62 109 ASN A O 1
ATOM 917 N N . LYS A 1 110 ? 17.782 -11.163 -2.873 1.00 91.44 110 LYS A N 1
ATOM 918 C CA . LYS A 1 110 ? 17.725 -12.621 -2.715 1.00 91.44 110 LYS A CA 1
ATOM 919 C C . LYS A 1 110 ? 17.806 -13.351 -4.059 1.00 91.44 110 LYS A C 1
ATOM 921 O O . LYS A 1 110 ? 18.426 -14.409 -4.135 1.00 91.44 110 LYS A O 1
ATOM 926 N N . TYR A 1 111 ? 17.210 -12.782 -5.105 1.00 88.25 111 TYR A N 1
ATOM 927 C CA . TYR A 1 111 ? 17.135 -13.369 -6.443 1.00 88.25 111 TYR A CA 1
ATOM 928 C C . TYR A 1 111 ? 17.659 -12.392 -7.518 1.00 88.25 111 TYR A C 1
ATOM 930 O O . TYR A 1 111 ? 16.884 -11.844 -8.312 1.00 88.25 111 TYR A O 1
ATOM 938 N N . PRO A 1 112 ? 18.984 -12.160 -7.574 1.00 80.44 112 PRO A N 1
ATOM 939 C CA . PRO A 1 112 ? 19.575 -11.131 -8.431 1.00 80.44 112 PRO A CA 1
ATOM 940 C C . PRO A 1 112 ? 19.433 -11.422 -9.931 1.00 80.44 112 PRO A C 1
ATOM 942 O O . PRO A 1 112 ? 19.327 -10.489 -10.721 1.00 80.44 112 PRO A O 1
ATOM 945 N N . SER A 1 113 ? 19.362 -12.692 -10.341 1.00 76.44 113 SER A N 1
ATOM 946 C CA . SER A 1 113 ? 19.164 -13.080 -11.747 1.00 76.44 113 SER A CA 1
ATOM 947 C C . SER A 1 113 ? 17.768 -12.746 -12.290 1.00 76.44 113 SER A C 1
ATOM 949 O O . SER A 1 113 ? 17.604 -12.611 -13.499 1.00 76.44 113 SER A O 1
ATOM 951 N N . SER A 1 114 ? 16.771 -12.586 -11.415 1.00 67.38 114 SER A N 1
ATOM 952 C CA . SER A 1 114 ? 15.398 -12.181 -11.760 1.00 67.38 114 SER A CA 1
ATOM 953 C C . SER A 1 114 ? 15.125 -10.689 -11.541 1.00 67.38 114 SER A C 1
ATOM 955 O O . SER A 1 114 ? 14.031 -10.204 -11.832 1.00 67.38 114 SER A O 1
ATOM 957 N N . ALA A 1 115 ? 16.100 -9.938 -11.018 1.00 64.25 115 ALA A N 1
ATOM 958 C CA . ALA A 1 115 ? 15.941 -8.519 -10.739 1.00 64.25 115 ALA A CA 1
ATOM 959 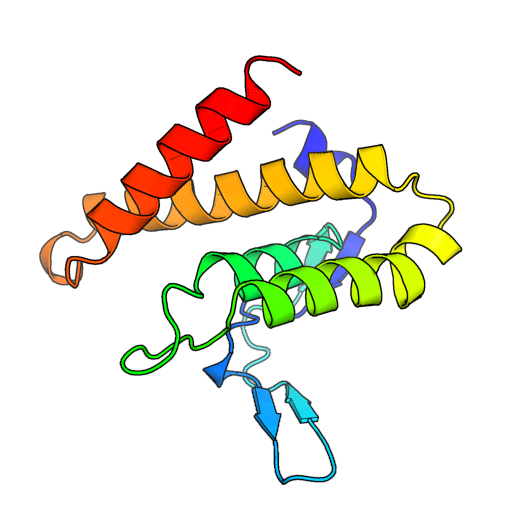C C . ALA A 1 115 ? 15.993 -7.711 -12.048 1.00 64.25 115 ALA A C 1
ATOM 961 O O . ALA A 1 115 ? 1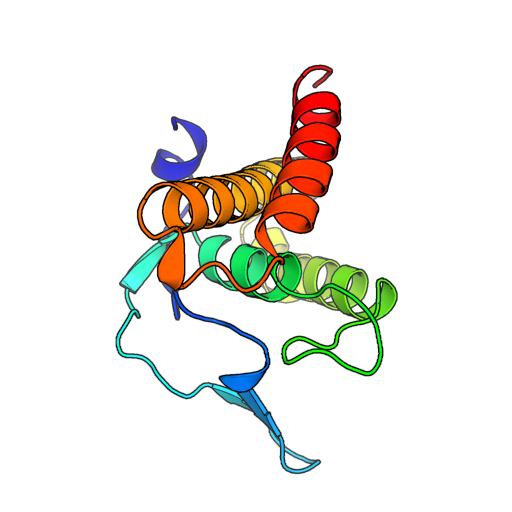7.054 -7.357 -12.552 1.00 64.25 115 ALA A O 1
ATOM 962 N N . ASN A 1 116 ? 14.826 -7.369 -12.590 1.00 64.75 116 ASN A N 1
ATOM 963 C CA . ASN A 1 116 ? 14.643 -6.600 -13.830 1.00 64.75 116 ASN A CA 1
ATOM 964 C C . ASN A 1 116 ? 15.001 -5.095 -13.721 1.00 64.75 116 ASN A C 1
ATOM 966 O O . ASN A 1 116 ? 14.346 -4.248 -14.325 1.00 64.75 116 ASN A O 1
ATOM 970 N N . GLY A 1 117 ? 15.989 -4.725 -12.899 1.00 69.75 117 GLY A N 1
ATOM 971 C CA . GLY A 1 117 ? 16.427 -3.335 -12.702 1.00 69.75 117 GLY A CA 1
ATOM 972 C C . GLY A 1 117 ? 15.458 -2.431 -11.918 1.00 69.75 117 GLY A C 1
ATOM 973 O O . GLY A 1 117 ? 15.837 -1.327 -11.526 1.00 69.75 117 GLY A O 1
ATOM 974 N N . ARG A 1 118 ? 14.231 -2.884 -11.604 1.00 75.44 118 ARG A N 1
ATOM 975 C CA . ARG A 1 118 ? 13.243 -2.100 -10.828 1.00 75.44 118 ARG A CA 1
ATOM 976 C C . ARG A 1 118 ? 13.636 -1.896 -9.360 1.00 75.44 118 ARG A C 1
ATOM 978 O O . ARG A 1 118 ? 13.156 -0.957 -8.725 1.00 75.44 118 ARG A O 1
ATOM 985 N N . SER A 1 119 ? 14.534 -2.723 -8.821 1.00 84.31 119 SER A N 1
ATOM 986 C CA . SER A 1 119 ? 14.981 -2.678 -7.419 1.00 84.31 119 SER A CA 1
ATOM 987 C C . SER A 1 119 ? 15.551 -1.320 -7.002 1.00 84.31 119 SER A C 1
ATOM 989 O O . SER A 1 119 ? 15.267 -0.850 -5.901 1.00 84.31 119 SER A O 1
ATOM 991 N N . ALA A 1 120 ? 16.270 -0.632 -7.895 1.00 87.31 120 ALA A N 1
ATOM 992 C CA . ALA A 1 120 ? 16.792 0.709 -7.636 1.00 87.31 120 ALA A CA 1
ATOM 993 C C . ALA A 1 120 ? 15.671 1.735 -7.385 1.00 87.31 120 ALA A C 1
ATOM 995 O O . ALA A 1 120 ? 15.811 2.627 -6.546 1.00 87.31 120 ALA A O 1
ATOM 996 N N . ARG A 1 121 ? 14.528 1.587 -8.068 1.00 88.12 121 ARG A N 1
ATOM 997 C CA . ARG A 1 121 ? 13.369 2.480 -7.917 1.00 88.12 121 ARG A CA 1
ATOM 998 C C . ARG A 1 121 ? 12.636 2.222 -6.609 1.00 88.12 121 ARG A C 1
ATOM 1000 O O . ARG A 1 121 ? 12.310 3.184 -5.913 1.00 88.12 121 ARG A O 1
ATOM 1007 N N . TYR A 1 122 ? 12.443 0.951 -6.249 1.00 91.25 122 TYR A N 1
ATOM 1008 C CA . TYR A 1 122 ? 11.921 0.580 -4.931 1.00 91.25 122 TYR A CA 1
ATOM 1009 C C . TYR A 1 122 ? 12.822 1.109 -3.815 1.00 91.25 122 TYR A C 1
ATOM 1011 O O . TYR A 1 122 ? 12.329 1.763 -2.904 1.00 91.25 122 TYR A O 1
ATOM 1019 N N . LEU A 1 123 ? 14.145 0.948 -3.931 1.00 92.81 123 LEU A N 1
ATOM 1020 C CA . LEU A 1 123 ? 15.099 1.466 -2.947 1.00 92.81 123 LEU A CA 1
ATOM 1021 C C . LEU A 1 123 ? 15.027 2.994 -2.814 1.00 92.81 123 LEU A C 1
ATOM 1023 O O . LEU A 1 123 ? 15.026 3.520 -1.701 1.00 92.81 123 LEU A O 1
ATOM 1027 N N . ALA A 1 124 ? 14.946 3.721 -3.931 1.00 92.38 124 ALA A N 1
ATOM 1028 C CA . ALA A 1 124 ? 14.821 5.175 -3.907 1.00 92.38 124 ALA A CA 1
ATOM 1029 C C . ALA A 1 124 ? 13.524 5.633 -3.216 1.00 92.38 124 ALA A C 1
ATOM 1031 O O . ALA A 1 124 ? 13.543 6.595 -2.446 1.00 92.38 124 ALA A O 1
ATOM 1032 N N . ARG A 1 125 ? 12.403 4.940 -3.457 1.00 92.69 125 ARG A N 1
ATOM 1033 C CA . ARG A 1 125 ? 11.120 5.224 -2.797 1.00 92.69 125 ARG A CA 1
ATOM 1034 C C . ARG A 1 125 ? 11.133 4.842 -1.316 1.00 92.69 125 ARG A C 1
ATOM 1036 O O . ARG A 1 125 ? 10.722 5.661 -0.499 1.00 92.69 125 ARG A O 1
ATOM 1043 N N . ALA A 1 126 ? 11.679 3.675 -0.970 1.00 95.06 126 ALA A N 1
ATOM 1044 C CA . ALA A 1 126 ? 11.861 3.234 0.410 1.00 95.06 126 ALA A CA 1
ATOM 1045 C C . ALA A 1 126 ? 12.649 4.267 1.220 1.00 95.06 126 ALA A C 1
ATOM 1047 O O . ALA A 1 126 ? 12.215 4.655 2.295 1.00 95.06 126 ALA A O 1
ATOM 1048 N N . ARG A 1 127 ? 13.761 4.789 0.680 1.00 95.56 127 ARG A N 1
ATOM 1049 C CA . ARG A 1 127 ? 14.566 5.827 1.348 1.00 95.56 127 ARG A CA 1
ATOM 1050 C C . ARG A 1 127 ? 13.790 7.121 1.591 1.00 95.56 127 ARG A C 1
ATOM 1052 O O . ARG A 1 127 ? 13.873 7.673 2.683 1.00 95.56 127 ARG A O 1
ATOM 1059 N N . ARG A 1 128 ? 13.027 7.600 0.600 1.00 94.31 128 ARG A N 1
ATOM 1060 C CA . ARG A 1 128 ? 12.199 8.809 0.761 1.00 94.31 128 ARG A CA 1
ATOM 1061 C C . ARG A 1 128 ? 11.118 8.623 1.822 1.00 94.31 128 ARG A C 1
ATOM 1063 O O . ARG A 1 128 ? 10.914 9.514 2.639 1.00 94.31 128 ARG A O 1
ATOM 1070 N N . LEU A 1 129 ? 10.450 7.473 1.817 1.00 94.44 129 LEU A N 1
ATOM 1071 C CA . LEU A 1 129 ? 9.372 7.195 2.759 1.00 94.44 129 LEU A CA 1
ATOM 1072 C C . LEU A 1 129 ? 9.904 6.928 4.171 1.00 94.44 129 LEU A C 1
ATOM 1074 O O . LEU A 1 129 ? 9.344 7.440 5.129 1.00 94.44 129 LEU A O 1
ATOM 1078 N N . ALA A 1 130 ? 11.044 6.242 4.299 1.00 94.94 130 ALA A N 1
ATOM 1079 C CA . ALA A 1 130 ? 11.747 6.091 5.571 1.00 94.94 130 ALA A CA 1
ATOM 1080 C C . ALA A 1 130 ? 12.118 7.450 6.174 1.00 94.94 130 ALA A C 1
ATOM 1082 O O . ALA A 1 130 ? 11.923 7.652 7.368 1.00 94.94 130 ALA A O 1
ATOM 1083 N N . HIS A 1 131 ? 12.609 8.390 5.354 1.00 94.50 131 HIS A N 1
ATOM 1084 C CA . HIS A 1 131 ? 12.874 9.752 5.808 1.00 94.50 131 HIS A CA 1
ATOM 1085 C C . HIS A 1 131 ? 11.593 10.388 6.351 1.00 94.50 131 HIS A C 1
ATOM 1087 O O . HIS A 1 131 ? 11.600 10.798 7.499 1.00 94.50 131 HIS A O 1
ATOM 1093 N N . LYS A 1 132 ? 10.486 10.395 5.592 1.00 93.00 132 LYS A N 1
ATOM 1094 C CA . LYS A 1 132 ? 9.189 10.926 6.059 1.00 93.00 132 LYS A CA 1
ATOM 1095 C C . LYS A 1 132 ? 8.770 10.334 7.414 1.00 93.00 132 LYS A C 1
ATOM 1097 O O . LYS A 1 132 ? 8.529 11.086 8.347 1.00 93.00 132 LYS A O 1
ATOM 1102 N N . LEU A 1 133 ? 8.768 9.007 7.521 1.00 91.00 133 LEU A N 1
ATOM 1103 C CA . LEU A 1 133 ? 8.337 8.267 8.712 1.00 91.00 133 LEU A CA 1
ATOM 1104 C C . LEU A 1 133 ? 9.283 8.418 9.920 1.00 91.00 133 LEU A C 1
ATOM 1106 O O . LEU A 1 133 ? 8.932 7.994 11.013 1.00 91.00 133 LEU A O 1
ATOM 1110 N N . SER A 1 134 ? 10.490 8.969 9.741 1.00 85.81 134 SER A N 1
ATOM 1111 C CA . SER A 1 134 ? 11.440 9.203 10.844 1.00 85.81 134 SER A CA 1
ATOM 1112 C C . SER A 1 134 ? 11.238 10.550 11.550 1.00 85.81 134 SER A C 1
ATOM 1114 O O . SER A 1 134 ? 11.869 10.781 12.579 1.00 85.81 134 SER A O 1
ATOM 1116 N N . TYR A 1 135 ? 10.412 11.443 10.991 1.00 67.25 135 TYR A N 1
ATOM 1117 C CA . TYR A 1 135 ? 10.101 12.766 11.558 1.00 67.25 135 TYR A CA 1
ATOM 1118 C C . TYR A 1 135 ? 8.659 12.867 12.088 1.00 67.25 135 TYR A C 1
ATOM 1120 O O . TYR A 1 135 ? 8.204 13.971 12.388 1.00 67.25 135 TYR A O 1
ATOM 1128 N N . GLU A 1 136 ? 7.957 11.736 12.186 1.00 58.28 136 GLU A N 1
ATOM 1129 C CA . GLU A 1 136 ? 6.626 11.584 12.797 1.00 58.28 136 GLU A CA 1
ATOM 1130 C C . GLU A 1 136 ? 6.746 10.962 14.195 1.00 58.28 136 GLU A C 1
ATOM 1132 O O . GLU A 1 136 ? 6.000 11.409 15.096 1.00 58.28 136 GLU A O 1
#

pLDDT: mean 89.49, std 10.35, range [48.91, 97.88]

Foldseek 3Di:
DVLQVPAAWDWDQLQQEPVQWDDDPPDIDGHDSPVTDGGHPLRNLLNHLLLDDDAPDDPGHDDVVRNVVSLVCCCVVPVVVVVHDSVNSVLSNLVNNLVVLVVLLVVCVVCVVPNPVCNVVSVVSNVVSVVVNVVD

Sequence (136 aa):
MKIYGSLPRTLCHDDLLPFNVLYDGVRAVMVDWEHAGVLPYLTPLARFIAHCFGPYEELFVMTEDDKEFAKEYYYKAFAKEKGIDRADFLRDLDFFIFYEYCEWVMLANKYPSSANGRSARYLARARRLAHKLSYE

Mean predicted aligned error: 4.58 Å